Protein AF-A0A383EBL5-F1 (afdb_monomer_lite)

Organism: NCBI:txid408172

Sequence (117 aa):
ELRDRLLQLGAFLVVDPAEAEVIVEARSGGLGIDESKTNIGIPPIPIPVPAVGIFQTPSLYVYKYHRQEGKSAIALTGIDVVTGKHLFSVRSLGNAVHSDLSLIGVPIYRNRDYLEK

Foldseek 3Di:
DVVVVCVVVVDDDDPDPVPDQKDKDKDWPDKDKDKDKDFAFAAWDWDQDPPPGTDTDDTFTQKIKIKIKIKTKMKMWIAGPVPRDTDDMDMDIFIWIWMWIDGRNHTDDTDTPRDDD

Secondary structure (DSSP, 8-state):
-HHHHHHHTT----SSGGG-SEEEEEEEEEEEEEEEEEEEEEPPPEEEETTTEEEEPPPEEEEEEEEEEEEEEEEEEEEETTT--EEEEEEEEEEEEEEEEEETTEEEEEEEE----

Radius of gyration: 24.68 Å; chains: 1; bounding box: 47×41×61 Å

pLDDT: mean 87.56, std 7.83, range [38.5, 93.81]

Structure (mmCIF, N/CA/C/O backbone):
data_AF-A0A383EBL5-F1
#
_entry.id   AF-A0A383EBL5-F1
#
loop_
_atom_site.group_PDB
_atom_site.id
_atom_site.type_symbol
_atom_site.label_atom_id
_atom_site.label_alt_id
_atom_site.label_comp_id
_atom_site.label_asym_id
_atom_site.label_entity_id
_atom_site.label_seq_id
_atom_site.pdbx_PDB_ins_code
_atom_site.Cartn_x
_atom_site.Cartn_y
_atom_site.Cartn_z
_atom_site.occupancy
_atom_site.B_iso_or_equiv
_atom_site.auth_seq_id
_atom_site.auth_comp_id
_atom_site.auth_asym_id
_atom_site.auth_atom_id
_atom_site.pdbx_PDB_model_num
ATOM 1 N N . GLU A 1 1 ? -14.817 2.660 0.747 1.00 80.88 1 GLU A N 1
ATOM 2 C CA . GLU A 1 1 ? -14.557 1.216 0.903 1.00 80.88 1 GLU A CA 1
ATOM 3 C C . GLU A 1 1 ? -14.550 0.761 2.364 1.00 80.88 1 GLU A C 1
ATOM 5 O O . GLU A 1 1 ? -15.455 0.035 2.731 1.00 80.88 1 GLU A O 1
ATOM 10 N N . LEU A 1 2 ? -13.642 1.234 3.235 1.00 84.31 2 LEU A N 1
ATOM 11 C CA . LEU A 1 2 ? -13.599 0.801 4.649 1.00 84.31 2 LEU A CA 1
ATOM 12 C C . LEU A 1 2 ? -14.932 0.982 5.402 1.00 84.31 2 LEU A C 1
ATOM 14 O O . LEU A 1 2 ? -15.427 0.036 6.003 1.00 84.31 2 LEU A O 1
ATOM 18 N N . ARG A 1 3 ? -15.530 2.182 5.346 1.00 87.62 3 ARG A N 1
ATOM 19 C CA . ARG A 1 3 ? -16.823 2.472 6.001 1.00 87.62 3 ARG A CA 1
ATOM 20 C C . ARG A 1 3 ? -17.937 1.554 5.490 1.00 87.62 3 ARG A C 1
ATOM 22 O O . ARG A 1 3 ? -18.681 0.995 6.280 1.00 87.62 3 ARG A O 1
ATOM 29 N N . ASP A 1 4 ? -17.995 1.367 4.175 1.00 90.38 4 ASP A N 1
ATOM 30 C CA . ASP A 1 4 ? -18.973 0.494 3.522 1.00 90.38 4 ASP A CA 1
ATOM 31 C C . ASP A 1 4 ? -18.784 -0.974 3.934 1.00 90.38 4 ASP A C 1
ATOM 33 O O . ASP A 1 4 ? -19.737 -1.662 4.286 1.00 90.38 4 ASP A O 1
ATOM 37 N N . ARG A 1 5 ? -17.533 -1.439 4.024 1.00 87.75 5 ARG A N 1
ATOM 38 C CA . ARG A 1 5 ? -17.225 -2.790 4.497 1.00 87.75 5 ARG A CA 1
ATOM 39 C C . ARG A 1 5 ? -17.609 -3.001 5.961 1.00 87.75 5 ARG A C 1
ATOM 41 O O . ARG A 1 5 ? -18.098 -4.071 6.298 1.00 87.75 5 ARG A O 1
ATOM 48 N N . LEU A 1 6 ? -17.413 -2.000 6.819 1.00 88.50 6 LEU A N 1
ATOM 49 C CA . LEU A 1 6 ? -17.841 -2.058 8.220 1.00 88.50 6 LEU A CA 1
ATOM 50 C C . LEU A 1 6 ? -19.371 -2.124 8.340 1.00 88.50 6 LEU A C 1
ATOM 52 O O . LEU A 1 6 ? -19.872 -2.949 9.100 1.00 88.50 6 LEU A O 1
ATOM 56 N N . LEU A 1 7 ? -20.108 -1.343 7.541 1.00 91.06 7 LEU A N 1
ATOM 57 C CA . LEU A 1 7 ? -21.573 -1.438 7.465 1.00 91.06 7 LEU A CA 1
ATOM 58 C C . LEU A 1 7 ? -22.031 -2.825 6.993 1.00 91.06 7 LEU A C 1
ATOM 60 O O . LEU A 1 7 ? -22.930 -3.409 7.589 1.00 91.06 7 LEU A O 1
ATOM 64 N N . GLN A 1 8 ? -21.390 -3.385 5.961 1.00 93.06 8 GLN A N 1
ATOM 65 C CA . GLN A 1 8 ? -21.685 -4.739 5.466 1.00 93.06 8 GLN A CA 1
ATOM 66 C C . GLN A 1 8 ? -21.428 -5.828 6.516 1.00 93.06 8 GLN A C 1
ATOM 68 O O . GLN A 1 8 ? -22.098 -6.857 6.508 1.00 93.06 8 GLN A O 1
ATOM 73 N N . LEU A 1 9 ? -20.467 -5.610 7.417 1.00 89.44 9 LEU A N 1
ATOM 74 C CA . LEU A 1 9 ? -20.177 -6.498 8.546 1.00 89.44 9 LEU A CA 1
ATOM 75 C C . LEU A 1 9 ? -21.127 -6.280 9.741 1.00 89.44 9 LEU A C 1
ATOM 77 O O . LEU A 1 9 ? -20.986 -6.966 10.751 1.00 89.44 9 LEU A O 1
ATOM 81 N N . GLY A 1 10 ? -22.092 -5.359 9.632 1.00 89.12 10 GLY A N 1
ATOM 82 C CA . GLY A 1 10 ? -23.107 -5.091 10.652 1.00 89.12 10 GLY A CA 1
ATOM 83 C C . GLY A 1 10 ? -22.716 -4.035 11.688 1.00 89.12 10 GLY A C 1
ATOM 84 O O . GLY A 1 10 ? -23.398 -3.907 12.701 1.00 89.12 10 GLY A O 1
ATOM 85 N N . ALA A 1 11 ? -21.637 -3.279 11.466 1.00 89.75 11 ALA A N 1
ATOM 86 C CA . ALA A 1 11 ? -21.287 -2.167 12.343 1.00 89.75 11 ALA A CA 1
ATOM 87 C C . ALA A 1 11 ? -22.237 -0.980 12.125 1.00 89.75 11 ALA A C 1
ATOM 89 O O . ALA A 1 11 ? -22.581 -0.648 10.991 1.00 89.75 11 ALA A O 1
ATOM 90 N N . PHE A 1 12 ? -22.601 -0.290 13.205 1.00 90.75 12 PHE A N 1
ATOM 91 C CA . PHE A 1 12 ? -23.349 0.962 13.135 1.00 90.75 12 PHE A CA 1
ATOM 92 C C . PHE A 1 12 ? -22.373 2.138 13.047 1.00 90.75 12 PHE A C 1
ATOM 94 O O . PHE A 1 12 ? -21.542 2.335 13.931 1.00 90.75 12 PHE A O 1
ATOM 101 N N . LEU A 1 13 ? -22.458 2.918 11.968 1.00 89.12 13 LEU A N 1
ATOM 102 C CA . LEU A 1 13 ? -21.687 4.153 11.826 1.00 89.12 13 LEU A CA 1
ATOM 103 C C . LEU A 1 13 ? -22.500 5.323 12.373 1.00 89.12 13 LEU A C 1
ATOM 105 O O . LEU A 1 13 ? -23.524 5.690 11.798 1.00 89.12 13 LEU A O 1
ATOM 109 N N . VAL A 1 14 ? -22.007 5.929 13.447 1.00 91.56 14 VAL A N 1
ATOM 110 C CA . VAL A 1 14 ? -22.538 7.185 13.982 1.00 91.56 14 VAL A CA 1
ATOM 111 C C . VAL A 1 14 ? -21.894 8.386 13.286 1.00 91.56 14 VAL A C 1
ATOM 113 O O . VAL A 1 14 ? -20.775 8.303 12.766 1.00 91.56 14 VAL A O 1
ATOM 116 N N . VAL A 1 15 ? -22.629 9.498 13.218 1.00 85.62 15 VAL A N 1
ATOM 117 C CA . VAL A 1 15 ? -22.141 10.755 12.620 1.00 85.62 15 VAL A CA 1
ATOM 118 C C . VAL A 1 15 ? -21.369 11.576 13.649 1.00 85.62 15 VAL A C 1
ATOM 120 O O . VAL A 1 15 ? -20.344 12.162 13.304 1.00 85.62 15 VAL A O 1
ATOM 123 N N . ASP A 1 16 ? -21.842 11.589 14.895 1.00 87.94 16 ASP A N 1
ATOM 124 C CA . ASP A 1 16 ? -21.178 12.254 16.010 1.00 87.94 16 ASP A CA 1
ATOM 125 C C . ASP A 1 16 ? -20.168 11.294 16.675 1.00 87.94 16 ASP A C 1
ATOM 127 O O . ASP A 1 16 ? -20.562 10.214 17.126 1.00 87.94 16 ASP A O 1
ATOM 131 N N . PRO A 1 17 ? -18.872 11.653 16.758 1.00 81.81 17 PRO A N 1
ATOM 132 C CA . PRO A 1 17 ? -17.874 10.867 17.479 1.00 81.81 17 PRO A CA 1
ATOM 133 C C . PRO A 1 17 ? -18.211 10.643 18.959 1.00 81.81 17 PRO A C 1
ATOM 135 O O . PRO A 1 17 ? -17.764 9.650 19.527 1.00 81.81 17 PRO A O 1
ATOM 138 N N . ALA A 1 18 ? -18.977 11.541 19.587 1.00 84.69 18 ALA A N 1
ATOM 139 C CA . ALA A 1 18 ? -19.361 11.429 20.993 1.00 84.69 18 ALA A CA 1
ATOM 140 C C . ALA A 1 18 ? -20.366 10.294 21.254 1.00 84.69 18 ALA A C 1
ATOM 142 O O . ALA A 1 18 ? -20.456 9.803 22.377 1.00 84.69 18 ALA A O 1
ATOM 143 N N . GLU A 1 19 ? -21.099 9.861 20.226 1.00 88.50 19 GLU A N 1
ATOM 144 C CA . GLU A 1 19 ? -22.044 8.741 20.303 1.00 88.50 19 GLU A CA 1
ATOM 145 C C . GLU A 1 19 ? -21.389 7.391 19.965 1.00 88.50 19 GLU A C 1
ATOM 147 O O . GLU A 1 19 ? -22.050 6.352 19.980 1.00 88.50 19 GLU A O 1
ATOM 152 N N . ALA A 1 20 ? -20.094 7.380 19.632 1.00 89.44 20 ALA A N 1
ATOM 153 C CA . ALA A 1 20 ? -19.384 6.165 19.263 1.00 89.44 20 ALA A CA 1
ATOM 154 C C . ALA A 1 20 ? -18.926 5.385 20.503 1.00 89.44 20 ALA A C 1
ATOM 156 O O . ALA A 1 20 ? -18.329 5.940 21.419 1.00 89.44 20 ALA A O 1
ATOM 157 N N . GLU A 1 21 ? -19.130 4.066 20.496 1.00 90.19 21 GLU A N 1
ATOM 158 C CA . GLU A 1 21 ? -18.534 3.164 21.493 1.00 90.19 21 GLU A CA 1
ATOM 159 C C . GLU A 1 21 ? -17.053 2.890 21.176 1.00 90.19 21 GLU A C 1
ATOM 161 O O . GLU A 1 21 ? -16.196 2.853 22.061 1.00 90.19 21 GLU A O 1
ATOM 166 N N . VAL A 1 22 ? -16.740 2.740 19.884 1.00 90.69 22 VAL A N 1
ATOM 167 C CA . VAL A 1 22 ? -15.398 2.428 19.386 1.00 90.69 22 VAL A CA 1
ATOM 168 C C . VAL A 1 22 ? -15.055 3.328 18.206 1.00 90.69 22 VAL A C 1
ATOM 170 O O . VAL A 1 22 ? -15.786 3.382 17.216 1.00 90.69 22 VAL A O 1
ATOM 173 N N . ILE A 1 23 ? -13.895 3.977 18.269 1.00 91.62 23 ILE A N 1
ATOM 174 C CA . ILE A 1 23 ? -13.291 4.686 17.140 1.00 91.62 23 ILE A CA 1
ATOM 175 C C . ILE A 1 23 ? -12.325 3.739 16.429 1.00 91.62 23 ILE A C 1
ATOM 177 O O . ILE A 1 23 ? -11.420 3.176 17.043 1.00 91.62 23 ILE A O 1
ATOM 181 N N . VAL A 1 24 ? -12.514 3.567 15.119 1.00 91.31 24 VAL A N 1
ATOM 182 C CA . VAL A 1 24 ? -11.611 2.784 14.265 1.00 91.31 24 VAL A CA 1
ATOM 183 C C . VAL A 1 24 ? -10.763 3.729 13.426 1.00 91.31 24 VAL A C 1
ATOM 185 O O . VAL A 1 24 ? -11.265 4.412 12.534 1.00 91.31 24 VAL A O 1
ATOM 188 N N . GLU A 1 25 ? -9.461 3.727 13.675 1.00 89.75 25 GLU A N 1
ATOM 189 C CA . GLU A 1 25 ? -8.486 4.525 12.944 1.00 89.75 25 GLU A CA 1
ATOM 190 C C . GLU A 1 25 ? -7.788 3.692 11.874 1.00 89.75 25 GLU A C 1
ATOM 192 O O .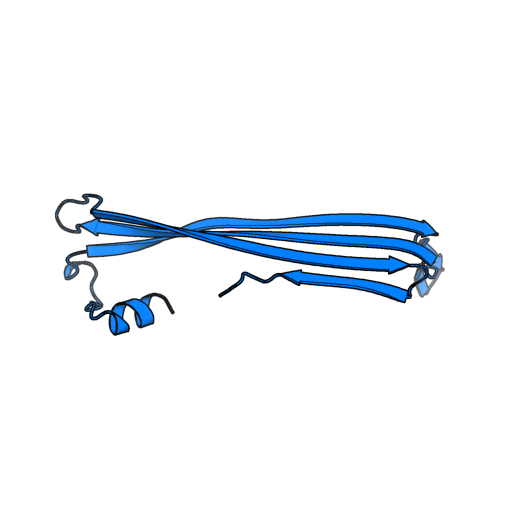 GLU A 1 25 ? -7.216 2.633 12.152 1.00 89.75 25 GLU A O 1
ATOM 197 N N . ALA A 1 26 ? -7.793 4.195 10.640 1.00 90.25 26 ALA A N 1
ATOM 198 C CA . ALA A 1 26 ? -6.992 3.639 9.562 1.00 90.25 26 ALA A CA 1
ATOM 199 C C . ALA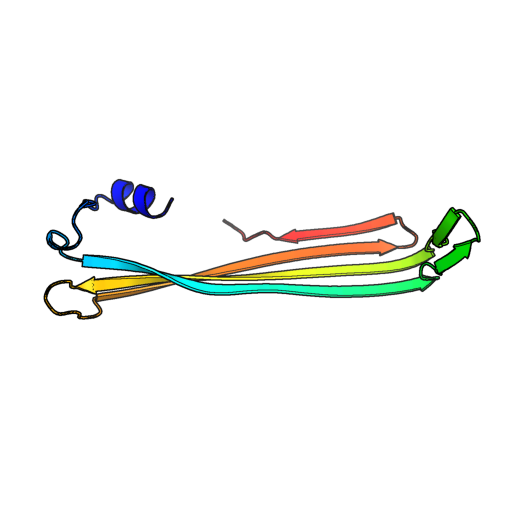 A 1 26 ? -5.606 4.287 9.549 1.00 90.25 26 ALA A C 1
ATOM 201 O O . ALA A 1 26 ? -5.470 5.507 9.491 1.00 90.25 26 ALA A O 1
ATOM 202 N N . ARG A 1 27 ? -4.568 3.455 9.572 1.00 88.88 27 ARG A N 1
ATOM 203 C CA . ARG A 1 27 ? -3.166 3.866 9.576 1.00 88.88 27 ARG A CA 1
ATOM 204 C C . ARG A 1 27 ? -2.464 3.286 8.360 1.00 88.88 27 ARG A C 1
ATOM 206 O O . ARG A 1 27 ? -2.596 2.102 8.062 1.00 88.88 27 ARG A O 1
ATOM 213 N N . SER A 1 28 ? -1.679 4.108 7.677 1.00 88.88 28 SER A N 1
ATOM 214 C CA . SER A 1 28 ? -0.741 3.626 6.664 1.00 88.88 28 SER A CA 1
ATOM 215 C C . SER A 1 28 ? 0.596 3.333 7.337 1.00 88.88 28 SER A C 1
ATOM 217 O O . SER A 1 28 ? 1.164 4.203 7.993 1.00 88.88 28 SER A O 1
ATOM 219 N N . GLY A 1 29 ? 1.093 2.106 7.192 1.00 84.06 29 GLY A N 1
ATOM 220 C CA . GLY A 1 29 ? 2.450 1.730 7.596 1.00 84.06 29 GLY A CA 1
ATOM 221 C C . GLY A 1 29 ? 3.511 2.132 6.569 1.00 84.06 29 GLY A C 1
ATOM 222 O O . GLY A 1 29 ? 4.696 1.945 6.823 1.00 84.06 29 GLY A O 1
ATOM 223 N N . GLY A 1 30 ? 3.085 2.665 5.421 1.00 86.75 30 GLY A N 1
ATOM 224 C CA . GLY A 1 30 ? 3.944 3.075 4.319 1.00 86.75 30 GLY A CA 1
ATOM 225 C C . GLY A 1 30 ? 3.472 2.504 2.985 1.00 86.75 30 GLY A C 1
ATOM 226 O O . GLY A 1 30 ? 2.924 1.402 2.909 1.00 86.75 30 GLY A O 1
ATOM 227 N N . LEU A 1 31 ? 3.700 3.277 1.927 1.00 90.88 31 LEU A N 1
ATOM 228 C CA . LEU A 1 31 ? 3.579 2.845 0.541 1.00 90.88 31 LEU A CA 1
ATOM 229 C C . LEU A 1 31 ? 4.902 3.173 -0.143 1.00 90.88 31 LEU A C 1
ATOM 231 O O . LEU A 1 31 ? 5.320 4.330 -0.148 1.00 90.88 31 LEU A O 1
ATOM 235 N N . GLY A 1 32 ? 5.555 2.156 -0.689 1.00 90.81 32 GLY A N 1
ATOM 236 C CA . GLY A 1 32 ? 6.838 2.289 -1.361 1.00 90.81 32 GLY A CA 1
ATOM 237 C C . GLY A 1 32 ? 6.855 1.510 -2.664 1.00 90.81 32 GLY A C 1
ATOM 238 O O . GLY A 1 32 ? 6.209 0.468 -2.784 1.00 90.81 32 GLY A O 1
ATOM 239 N N . ILE A 1 33 ? 7.595 2.032 -3.636 1.00 93.19 33 ILE A N 1
ATOM 240 C CA . ILE A 1 33 ? 7.911 1.330 -4.875 1.00 93.19 33 ILE A CA 1
ATOM 241 C C . ILE A 1 33 ? 9.420 1.395 -5.042 1.00 93.19 33 ILE A C 1
ATOM 243 O O . ILE A 1 33 ? 9.980 2.479 -5.206 1.00 93.19 33 ILE A O 1
ATOM 247 N N . ASP A 1 34 ? 10.051 0.229 -5.025 1.00 93.44 34 ASP A N 1
ATOM 248 C CA . ASP A 1 34 ? 11.461 0.080 -5.341 1.00 93.44 34 ASP A CA 1
ATOM 249 C C . ASP A 1 34 ? 11.594 -0.236 -6.828 1.00 93.44 34 ASP A C 1
ATOM 251 O O . ASP A 1 34 ? 10.999 -1.188 -7.340 1.00 93.44 34 ASP A O 1
ATOM 255 N N . GLU A 1 35 ? 12.373 0.573 -7.541 1.00 93.81 35 GLU A N 1
ATOM 256 C CA . GLU A 1 35 ? 12.602 0.408 -8.971 1.00 93.81 35 GLU A CA 1
ATOM 257 C C . GLU A 1 35 ? 14.072 0.102 -9.257 1.00 93.81 35 GLU A C 1
ATOM 259 O O . GLU A 1 35 ? 14.978 0.812 -8.821 1.00 93.81 35 GLU A O 1
ATOM 264 N N . SER A 1 36 ? 14.306 -0.935 -10.059 1.00 93.56 36 SER A N 1
ATOM 265 C CA . SER A 1 36 ? 15.621 -1.295 -10.573 1.00 93.56 36 SER A CA 1
ATOM 266 C C . SER A 1 36 ? 15.594 -1.360 -12.097 1.00 93.56 36 SER A C 1
ATOM 268 O O . SER A 1 36 ? 14.730 -2.004 -12.703 1.00 93.56 36 SER A O 1
ATOM 270 N N . LYS A 1 37 ? 16.548 -0.668 -12.728 1.00 92.75 37 LYS A N 1
ATOM 271 C CA . LYS A 1 37 ? 16.730 -0.645 -14.182 1.00 92.75 37 LYS A CA 1
ATOM 272 C C . LYS A 1 37 ? 18.142 -1.101 -14.524 1.00 92.75 37 LYS A C 1
ATOM 274 O O . LYS A 1 37 ? 19.115 -0.492 -14.088 1.00 92.75 37 LYS A O 1
ATOM 279 N N . THR A 1 38 ? 18.255 -2.126 -15.358 1.00 92.44 38 THR A N 1
ATOM 280 C CA . THR A 1 38 ? 19.528 -2.592 -15.914 1.00 92.44 38 THR A CA 1
ATOM 281 C C . THR A 1 38 ? 19.463 -2.486 -17.426 1.00 92.44 38 THR A C 1
ATOM 283 O O . THR A 1 38 ? 18.722 -3.222 -18.073 1.00 92.44 38 THR A O 1
ATOM 286 N N . ASN A 1 39 ? 20.251 -1.574 -17.989 1.00 92.88 39 ASN A N 1
ATOM 287 C CA . ASN A 1 39 ? 20.317 -1.343 -19.426 1.00 92.88 39 ASN A CA 1
ATOM 288 C C . ASN A 1 39 ? 21.758 -1.547 -19.904 1.00 92.88 39 ASN A C 1
ATOM 290 O O . ASN A 1 39 ? 22.669 -0.905 -19.387 1.00 92.88 39 ASN A O 1
ATOM 294 N N . ILE A 1 40 ? 21.956 -2.405 -20.903 1.00 92.50 40 ILE A N 1
ATOM 295 C CA . ILE A 1 40 ? 23.245 -2.636 -21.563 1.00 92.50 40 ILE A CA 1
ATOM 296 C C . ILE A 1 40 ? 23.092 -2.252 -23.035 1.00 92.50 40 ILE A C 1
ATOM 298 O O . ILE A 1 40 ? 22.291 -2.844 -23.764 1.00 92.50 40 ILE A O 1
ATOM 302 N N . GLY A 1 41 ? 23.845 -1.242 -23.469 1.00 89.50 41 GLY A N 1
ATOM 303 C CA . GLY A 1 41 ? 23.844 -0.751 -24.845 1.00 89.50 41 GLY A CA 1
ATOM 304 C C . GLY A 1 41 ? 24.154 0.739 -24.935 1.00 89.50 41 GLY A C 1
ATOM 305 O O . GLY A 1 41 ? 24.770 1.305 -24.033 1.00 89.50 41 GLY A O 1
ATOM 306 N N . ILE A 1 42 ? 23.718 1.359 -26.028 1.00 89.75 42 ILE A N 1
ATOM 307 C CA . ILE A 1 42 ? 23.958 2.773 -26.318 1.00 89.75 42 ILE A CA 1
ATOM 308 C C . ILE A 1 42 ? 22.811 3.594 -25.713 1.00 89.75 42 ILE A C 1
ATOM 310 O O . ILE A 1 42 ? 21.671 3.479 -26.186 1.00 89.75 42 ILE A O 1
ATOM 314 N N . PRO A 1 43 ? 23.075 4.399 -24.666 1.00 86.94 43 PRO A N 1
ATOM 315 C CA . PRO A 1 43 ? 22.066 5.280 -24.104 1.00 86.94 43 PRO A CA 1
ATOM 316 C C . PRO A 1 43 ? 21.742 6.436 -25.062 1.00 86.94 43 PRO A C 1
ATOM 318 O O . PRO A 1 43 ? 22.541 6.745 -25.948 1.00 86.94 43 PRO A O 1
ATOM 321 N N . PRO A 1 44 ? 20.584 7.095 -24.890 1.00 86.56 44 PRO A N 1
ATOM 322 C CA . PRO A 1 44 ? 20.269 8.292 -25.657 1.00 86.56 44 PRO A CA 1
ATOM 323 C C . PRO A 1 44 ? 21.286 9.393 -25.337 1.00 86.56 44 PRO A C 1
ATOM 325 O O . PRO A 1 44 ? 21.529 9.707 -24.169 1.00 86.56 44 PRO A O 1
ATOM 328 N N . ILE A 1 45 ? 21.882 9.976 -26.375 1.00 88.31 45 ILE A N 1
ATOM 329 C CA . ILE A 1 45 ? 22.836 11.079 -26.253 1.00 88.31 45 ILE A CA 1
ATOM 330 C C . ILE A 1 45 ? 22.080 12.373 -26.576 1.00 88.31 45 ILE A C 1
ATOM 332 O O . ILE A 1 45 ? 21.541 12.498 -27.680 1.00 88.31 45 ILE A O 1
ATOM 336 N N . PRO A 1 46 ? 22.004 13.335 -25.641 1.00 88.94 46 PRO A N 1
ATOM 337 C CA . PRO A 1 46 ? 21.421 14.636 -25.924 1.00 88.94 46 PRO A CA 1
ATOM 338 C C . PRO A 1 46 ? 22.392 15.468 -26.771 1.00 88.94 46 PRO A C 1
ATOM 340 O O . PRO A 1 46 ? 23.514 15.746 -26.354 1.00 88.94 46 PRO A O 1
ATOM 343 N N . ILE A 1 47 ? 21.949 15.885 -27.954 1.00 88.25 47 ILE A N 1
ATOM 344 C CA . ILE A 1 47 ? 22.671 16.788 -28.849 1.00 88.25 47 ILE A CA 1
ATOM 345 C C . ILE A 1 47 ? 21.940 18.137 -28.841 1.00 88.25 47 ILE A C 1
ATOM 347 O O . ILE A 1 47 ? 20.783 18.209 -29.266 1.00 88.25 47 ILE A O 1
ATOM 351 N N . PRO A 1 48 ? 22.570 19.219 -28.357 1.00 87.75 48 PRO A N 1
ATOM 352 C CA . PRO A 1 48 ? 21.983 20.548 -28.444 1.00 87.75 48 PRO A CA 1
ATOM 353 C C . PRO A 1 48 ? 22.012 21.035 -29.898 1.00 87.75 48 PRO A C 1
ATOM 355 O O . PRO A 1 48 ? 23.076 21.132 -30.509 1.00 87.75 48 PRO A O 1
ATOM 358 N N . VAL A 1 49 ? 20.842 21.361 -30.447 1.00 88.38 49 VAL A N 1
ATOM 359 C CA . VAL A 1 49 ? 20.683 21.914 -31.795 1.00 88.38 49 VAL A CA 1
ATOM 360 C C . VAL A 1 49 ? 20.242 23.378 -31.677 1.00 88.38 49 VAL A C 1
ATOM 362 O O . VAL A 1 49 ? 19.171 23.651 -31.119 1.00 88.38 49 VAL A O 1
ATOM 365 N N . PRO A 1 50 ? 21.032 24.342 -32.188 1.00 86.50 50 PRO A N 1
ATOM 366 C CA . PRO A 1 50 ? 20.649 25.751 -32.184 1.00 86.50 50 PRO A CA 1
ATOM 367 C C . PRO A 1 50 ? 19.272 25.961 -32.832 1.00 86.50 50 PRO A C 1
ATOM 369 O O . PRO A 1 50 ? 18.970 25.355 -33.855 1.00 86.50 50 PRO A O 1
ATOM 372 N N . ALA A 1 51 ? 18.438 26.808 -32.223 1.00 86.62 51 ALA A N 1
ATOM 373 C CA . ALA A 1 51 ? 17.062 27.135 -32.631 1.00 86.62 51 ALA A CA 1
ATOM 374 C C . ALA A 1 51 ? 15.993 26.018 -32.535 1.00 86.62 51 ALA A C 1
ATOM 376 O O . ALA A 1 51 ? 14.811 26.340 -32.627 1.00 86.62 51 ALA A O 1
ATOM 377 N N . VAL A 1 52 ? 16.357 24.749 -32.299 1.00 81.06 52 VAL A N 1
ATOM 378 C CA . VAL A 1 52 ? 15.396 23.617 -32.235 1.00 81.06 52 VAL A CA 1
ATOM 379 C C . VAL A 1 52 ? 15.346 22.952 -30.848 1.00 81.06 52 VAL A C 1
ATOM 381 O O . VAL A 1 52 ? 14.364 22.295 -30.512 1.00 81.06 52 VAL A O 1
ATOM 384 N N . GLY A 1 53 ? 16.359 23.162 -30.000 1.00 84.75 53 GLY A N 1
ATOM 385 C CA . GLY A 1 53 ? 16.415 22.620 -28.638 1.00 84.75 53 GLY A CA 1
ATOM 386 C C . GLY A 1 53 ? 17.288 21.366 -28.530 1.00 84.75 53 GLY A C 1
ATOM 387 O O . GLY A 1 53 ? 18.231 21.185 -29.296 1.00 84.75 53 GLY A O 1
ATOM 388 N N . ILE A 1 54 ? 17.024 20.513 -27.538 1.00 85.88 54 ILE A N 1
ATOM 389 C CA . ILE A 1 54 ? 17.815 19.296 -27.294 1.00 85.88 54 ILE A CA 1
ATOM 390 C C . ILE A 1 54 ? 17.216 18.142 -28.103 1.00 85.88 54 ILE A C 1
ATOM 392 O O . ILE A 1 54 ? 16.118 17.677 -27.803 1.00 85.88 54 ILE A O 1
ATOM 396 N N . PHE A 1 55 ? 17.949 17.656 -29.104 1.00 86.38 55 PHE A N 1
ATOM 397 C CA . PHE A 1 55 ? 17.605 16.445 -29.845 1.00 86.38 55 PHE A CA 1
ATOM 398 C C . PHE A 1 55 ? 18.205 15.224 -29.139 1.00 86.38 55 PHE A C 1
ATOM 400 O O . PHE A 1 55 ? 19.392 15.218 -28.823 1.00 86.38 55 PHE A O 1
ATOM 407 N N . GLN A 1 56 ? 17.411 14.185 -28.880 1.00 87.06 56 GLN A N 1
ATOM 408 C CA . GLN A 1 56 ? 17.915 12.938 -28.298 1.00 87.06 56 GLN A CA 1
ATOM 409 C C . GLN A 1 56 ? 18.121 11.897 -29.393 1.00 87.06 56 GLN A C 1
ATOM 411 O O . GLN A 1 56 ? 17.194 11.591 -30.145 1.00 87.06 56 GLN A O 1
ATOM 416 N N . THR A 1 57 ? 19.327 11.334 -29.479 1.00 85.31 57 THR A N 1
ATOM 417 C CA . THR A 1 57 ? 19.578 10.211 -30.387 1.00 85.31 57 THR A CA 1
ATOM 418 C C . THR A 1 57 ? 18.773 8.977 -29.960 1.00 85.31 57 THR A C 1
ATOM 420 O O . THR A 1 57 ? 18.529 8.780 -28.763 1.00 85.31 57 THR A O 1
ATOM 423 N N . PRO A 1 58 ? 18.351 8.122 -30.911 1.00 82.38 58 PRO A N 1
ATOM 424 C CA . PRO A 1 58 ? 17.664 6.885 -30.573 1.00 82.38 58 PRO A CA 1
ATOM 425 C C . PRO A 1 58 ? 18.574 5.986 -29.731 1.00 82.38 58 PRO A C 1
ATOM 427 O O . PRO A 1 58 ? 19.742 5.772 -30.055 1.00 82.38 58 PRO A O 1
ATOM 430 N N . SER A 1 59 ? 18.023 5.445 -28.648 1.00 82.81 59 SER A N 1
ATOM 431 C CA . SER A 1 59 ? 18.719 4.484 -27.797 1.00 82.81 59 SER A CA 1
ATOM 432 C C . SER A 1 59 ? 18.688 3.088 -28.416 1.00 82.81 59 SER A C 1
ATOM 434 O O . SER A 1 59 ? 17.622 2.640 -28.848 1.00 82.81 59 SER A O 1
ATOM 436 N N . LEU A 1 60 ? 19.806 2.364 -28.364 1.00 85.25 60 LEU A N 1
ATOM 437 C CA . LEU A 1 60 ? 19.879 0.962 -28.775 1.00 85.25 60 LEU A CA 1
ATOM 438 C C . LEU A 1 60 ? 20.401 0.119 -27.614 1.00 85.25 60 LEU A C 1
ATOM 440 O O . LEU A 1 60 ? 21.607 -0.009 -27.400 1.00 85.25 60 LEU A O 1
ATOM 444 N N . TYR A 1 61 ? 19.471 -0.458 -26.859 1.00 85.75 61 TYR A N 1
ATOM 445 C CA . TYR A 1 61 ? 19.792 -1.377 -25.774 1.00 85.75 61 TYR A CA 1
ATOM 446 C C . TYR A 1 61 ? 19.715 -2.817 -26.269 1.00 85.75 61 TYR A C 1
ATOM 448 O O . TYR A 1 61 ? 18.673 -3.269 -26.744 1.00 85.75 61 TYR A O 1
ATOM 456 N N . VAL A 1 62 ? 20.825 -3.541 -26.139 1.00 88.25 62 VAL A N 1
ATOM 457 C CA . VAL A 1 62 ? 20.890 -4.974 -26.441 1.00 88.25 62 VAL A CA 1
ATOM 458 C C . VAL A 1 62 ? 20.190 -5.758 -25.340 1.00 88.25 62 VAL A C 1
ATOM 460 O O . VAL A 1 62 ? 19.477 -6.705 -25.635 1.00 88.25 62 VAL A O 1
ATOM 463 N N . TYR A 1 63 ? 20.323 -5.325 -24.088 1.00 91.25 63 TYR A N 1
ATOM 464 C CA . TYR A 1 63 ? 19.641 -5.920 -22.946 1.00 91.25 63 TYR A CA 1
ATOM 465 C C . TYR A 1 63 ? 19.021 -4.820 -22.095 1.00 91.25 63 TYR A C 1
ATOM 467 O O . TYR A 1 63 ? 19.696 -3.862 -21.715 1.00 91.25 63 TYR A O 1
ATOM 475 N N . LYS A 1 64 ? 17.737 -4.959 -21.785 1.00 91.44 64 LYS A N 1
ATOM 476 C CA . LYS A 1 64 ? 17.018 -4.053 -20.897 1.00 91.44 64 LYS A CA 1
ATOM 477 C C . LYS A 1 64 ? 16.127 -4.863 -19.974 1.00 91.44 64 LYS A C 1
ATOM 479 O O . LYS A 1 64 ? 15.181 -5.504 -20.425 1.00 91.44 64 LYS A O 1
ATOM 484 N N . TYR A 1 65 ? 16.435 -4.796 -18.688 1.00 92.56 65 TYR A N 1
ATOM 485 C CA . TYR A 1 65 ? 15.669 -5.404 -17.617 1.00 92.56 65 TYR A CA 1
ATOM 486 C C . TYR A 1 65 ? 15.153 -4.321 -16.680 1.00 92.56 65 TYR A C 1
ATOM 488 O O . TYR A 1 65 ? 15.899 -3.444 -16.237 1.00 92.56 65 TYR A O 1
ATOM 496 N N . HIS A 1 66 ? 13.862 -4.373 -16.399 1.00 92.81 66 HIS A N 1
ATOM 497 C CA . HIS A 1 66 ? 13.168 -3.408 -15.571 1.00 92.81 66 HIS A CA 1
ATOM 498 C C . HIS A 1 66 ? 12.339 -4.154 -14.542 1.00 92.81 66 HIS A C 1
ATOM 500 O O . HIS A 1 66 ? 11.489 -4.958 -14.907 1.00 92.81 66 HIS A O 1
ATOM 506 N N . ARG A 1 67 ? 12.601 -3.906 -13.262 1.00 92.69 67 ARG A N 1
ATOM 507 C CA . ARG A 1 67 ? 11.871 -4.516 -12.153 1.00 92.69 67 ARG A CA 1
ATOM 508 C C . ARG A 1 67 ? 11.355 -3.428 -11.225 1.00 92.69 67 ARG A C 1
ATOM 510 O O . ARG A 1 67 ? 12.108 -2.540 -10.836 1.00 92.69 67 ARG A O 1
ATOM 517 N N . GLN A 1 68 ? 10.085 -3.522 -10.872 1.00 92.50 68 GLN A N 1
ATOM 518 C CA . GLN A 1 68 ? 9.416 -2.688 -9.889 1.00 92.50 68 GLN A CA 1
ATOM 519 C C . GLN A 1 68 ? 8.798 -3.596 -8.829 1.00 92.50 68 GLN A C 1
ATOM 521 O O . GLN A 1 68 ? 8.092 -4.553 -9.151 1.00 92.50 68 GLN A O 1
ATOM 526 N N . GLU A 1 69 ? 9.081 -3.305 -7.568 1.00 91.44 69 GLU A N 1
ATOM 527 C CA . GLU A 1 69 ? 8.513 -3.998 -6.418 1.00 91.44 69 GLU A CA 1
ATOM 528 C C . GLU A 1 69 ? 7.767 -2.977 -5.558 1.00 91.44 69 GLU A C 1
ATOM 530 O O . GLU A 1 69 ? 8.363 -2.079 -4.970 1.00 91.44 69 GLU A O 1
ATOM 535 N N . GLY A 1 70 ? 6.444 -3.085 -5.533 1.00 90.56 70 GLY A N 1
ATOM 536 C CA . GLY A 1 70 ? 5.572 -2.279 -4.693 1.00 90.56 70 GLY A CA 1
ATOM 537 C C . GLY A 1 70 ? 5.320 -2.974 -3.361 1.00 90.56 70 GLY A C 1
ATOM 538 O O . GLY A 1 70 ? 4.966 -4.153 -3.333 1.00 90.56 70 GLY A O 1
ATOM 539 N N . LYS A 1 71 ? 5.462 -2.238 -2.260 1.00 91.88 71 LYS A N 1
ATOM 540 C CA . LYS A 1 71 ? 5.090 -2.676 -0.911 1.00 91.88 71 LYS A CA 1
ATOM 541 C C . LYS A 1 71 ? 4.128 -1.672 -0.301 1.00 91.88 71 LYS A C 1
ATOM 543 O O . LYS A 1 71 ? 4.374 -0.467 -0.321 1.00 91.88 71 LYS A O 1
ATOM 548 N N . SER A 1 72 ? 3.037 -2.170 0.261 1.00 91.88 72 SER A N 1
ATOM 549 C CA . SER A 1 72 ? 2.050 -1.367 0.974 1.00 91.88 72 SER A CA 1
ATOM 550 C C . SER A 1 72 ? 1.740 -1.999 2.320 1.00 91.88 72 SER A C 1
ATOM 552 O O . SER A 1 72 ? 1.647 -3.219 2.434 1.00 91.88 72 SER A O 1
ATOM 554 N N . ALA A 1 73 ? 1.567 -1.177 3.346 1.00 91.31 73 ALA A N 1
ATOM 555 C CA . ALA A 1 73 ? 1.096 -1.618 4.646 1.00 91.31 73 ALA A CA 1
ATOM 556 C C . ALA A 1 73 ? -0.082 -0.750 5.081 1.00 91.31 73 ALA A C 1
ATOM 558 O O . ALA A 1 73 ? 0.043 0.471 5.178 1.00 91.31 73 ALA A O 1
ATOM 559 N N . ILE A 1 74 ? -1.208 -1.381 5.401 1.00 90.81 74 ILE A N 1
ATOM 560 C CA . ILE A 1 74 ? -2.383 -0.712 5.963 1.00 90.81 74 ILE A CA 1
ATOM 561 C C . ILE A 1 74 ? -2.732 -1.408 7.272 1.00 90.81 74 ILE A C 1
ATOM 563 O O . ILE A 1 74 ? -2.749 -2.634 7.352 1.00 90.81 74 ILE A O 1
ATOM 567 N N . ALA A 1 75 ? -2.998 -0.635 8.313 1.00 90.94 75 ALA A N 1
ATOM 568 C CA . ALA A 1 75 ? -3.427 -1.130 9.606 1.00 90.94 75 ALA A CA 1
ATOM 569 C C . ALA A 1 75 ? -4.720 -0.441 10.043 1.00 90.94 75 ALA A C 1
ATOM 571 O O . ALA A 1 75 ? -4.950 0.720 9.719 1.00 90.94 75 ALA A O 1
ATOM 572 N N . LEU A 1 76 ? -5.554 -1.155 10.791 1.00 91.81 76 LEU A N 1
ATOM 573 C CA . LEU A 1 76 ? -6.725 -0.599 11.460 1.00 91.81 76 LEU A CA 1
ATOM 574 C C . LEU A 1 76 ? -6.543 -0.774 12.959 1.00 91.81 76 LEU A C 1
ATOM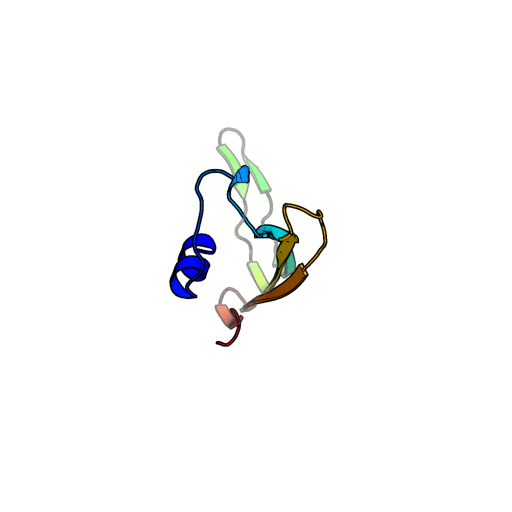 576 O O . LEU A 1 76 ? -6.123 -1.845 13.401 1.00 91.81 76 LEU A O 1
ATOM 580 N N . THR A 1 77 ? -6.866 0.252 13.732 1.00 92.94 77 THR A N 1
ATOM 581 C CA . THR A 1 77 ? -6.783 0.224 15.191 1.00 92.94 77 THR A CA 1
ATOM 582 C C . THR A 1 77 ? -8.106 0.671 15.791 1.00 92.94 77 THR A C 1
ATOM 584 O O . THR A 1 77 ? -8.609 1.726 15.432 1.00 92.94 77 THR A O 1
ATOM 587 N N . GLY A 1 78 ? -8.672 -0.148 16.674 1.00 92.44 78 GLY A N 1
ATOM 588 C CA . GLY A 1 78 ? -9.881 0.162 17.428 1.00 92.44 78 GLY A CA 1
ATOM 589 C C . GLY A 1 78 ? -9.535 0.700 18.810 1.00 92.44 78 GLY A C 1
ATOM 590 O O . GLY A 1 78 ? -8.745 0.083 19.532 1.00 92.44 78 GLY A O 1
ATOM 591 N N . ILE A 1 79 ? -10.134 1.827 19.174 1.00 92.81 79 ILE A N 1
ATOM 592 C CA . ILE A 1 79 ? -9.949 2.515 20.451 1.00 92.81 79 ILE A CA 1
ATOM 593 C C . ILE A 1 79 ? -11.325 2.705 21.092 1.00 92.81 79 ILE A C 1
ATOM 595 O O . ILE A 1 79 ? -12.258 3.160 20.434 1.00 92.81 79 ILE A O 1
ATOM 599 N N . ASP A 1 80 ? -11.449 2.345 22.363 1.00 91.88 80 ASP A N 1
ATOM 600 C CA . ASP A 1 80 ? -12.624 2.640 23.187 1.00 91.88 80 ASP A CA 1
ATOM 601 C C . ASP A 1 80 ? -12.691 4.148 23.474 1.00 91.88 80 ASP A C 1
ATOM 603 O O . ASP A 1 80 ? -11.705 4.740 23.918 1.00 91.88 80 ASP A O 1
ATOM 607 N N . VAL A 1 81 ? -13.841 4.771 23.220 1.00 90.00 81 VAL A N 1
ATOM 608 C CA . VAL A 1 81 ? -14.021 6.227 23.353 1.00 90.00 81 VAL A CA 1
ATOM 609 C C . VAL A 1 81 ? -14.048 6.686 24.809 1.00 90.00 81 VAL A C 1
ATOM 611 O O . VAL A 1 81 ? -13.538 7.760 25.125 1.00 90.00 81 VAL A O 1
ATOM 614 N N . VAL A 1 82 ? -14.604 5.875 25.710 1.00 89.00 82 VAL A N 1
ATOM 615 C CA . VAL A 1 82 ? -14.762 6.218 27.129 1.00 89.00 82 VAL A CA 1
ATOM 616 C C . VAL A 1 82 ? -13.428 6.111 27.853 1.00 89.00 82 VAL A C 1
ATOM 618 O O . VAL A 1 82 ? -13.079 6.969 28.663 1.00 89.00 82 VAL A O 1
ATOM 621 N N . THR A 1 83 ? -12.682 5.040 27.582 1.00 88.56 83 THR A N 1
ATOM 622 C CA . THR A 1 83 ? -11.447 4.734 28.317 1.00 88.56 83 THR A CA 1
ATOM 623 C C . THR A 1 83 ? -10.176 5.130 27.573 1.00 88.56 83 THR A C 1
ATOM 625 O O . THR A 1 83 ? -9.100 5.148 28.173 1.00 88.56 83 THR A O 1
ATOM 628 N N . GLY A 1 84 ? -10.260 5.411 26.270 1.00 86.19 84 GLY A N 1
ATOM 629 C CA . GLY A 1 84 ? -9.095 5.594 25.402 1.00 86.19 84 GLY A CA 1
ATOM 630 C C . GLY A 1 84 ? -8.269 4.315 25.226 1.00 86.19 84 GLY A C 1
ATOM 631 O O . GLY A 1 84 ? -7.132 4.362 24.753 1.00 86.19 84 GLY A O 1
ATOM 632 N N . LYS A 1 85 ? -8.793 3.156 25.647 1.00 91.31 85 LYS A N 1
ATOM 633 C CA . LYS A 1 85 ? -8.053 1.898 25.636 1.00 91.31 85 LYS A CA 1
ATOM 634 C C . LYS A 1 85 ? -8.013 1.315 24.229 1.00 91.31 85 LYS A C 1
ATOM 636 O O . LYS A 1 85 ? -9.023 1.213 23.540 1.00 91.31 85 LYS A O 1
ATOM 641 N N . HIS A 1 86 ? -6.838 0.840 23.837 1.00 91.38 86 HIS A N 1
ATOM 642 C CA . HIS A 1 86 ? -6.678 0.039 22.632 1.00 91.38 86 HIS A CA 1
ATOM 643 C C . HIS A 1 86 ? -7.441 -1.291 22.755 1.00 91.38 86 HIS A C 1
ATOM 645 O O . HIS A 1 86 ? -7.148 -2.103 23.639 1.00 91.38 86 HIS A O 1
ATOM 651 N N . LEU A 1 87 ? -8.367 -1.540 21.830 1.00 91.81 87 LEU A N 1
ATOM 652 C CA . LEU A 1 87 ? -9.142 -2.778 21.752 1.00 91.81 87 LEU A CA 1
ATOM 653 C C . LEU A 1 87 ? -8.479 -3.789 20.820 1.00 91.81 87 LEU A C 1
ATOM 655 O O . LEU A 1 87 ? -8.212 -4.922 21.213 1.00 91.81 87 LEU A O 1
ATOM 659 N N . PHE A 1 88 ? -8.173 -3.374 19.592 1.00 89.69 88 PHE A N 1
ATOM 660 C CA . PHE A 1 88 ? -7.578 -4.248 18.587 1.00 89.69 88 PHE A CA 1
ATOM 661 C C . PHE A 1 88 ? -6.707 -3.469 17.609 1.00 89.69 88 PHE A C 1
ATOM 663 O O . PHE A 1 88 ? -6.946 -2.295 17.335 1.00 89.69 88 PHE A O 1
ATOM 670 N N . SER A 1 89 ? -5.732 -4.158 17.017 1.00 91.25 89 SER A N 1
ATOM 671 C CA . SER A 1 89 ? -5.006 -3.660 15.857 1.00 91.25 89 SER A CA 1
ATOM 672 C C . SER A 1 89 ? -4.802 -4.793 14.866 1.00 91.25 89 SER A C 1
ATOM 674 O O . SER A 1 89 ? -4.232 -5.828 15.204 1.00 91.25 89 SER A O 1
ATOM 676 N N . VAL A 1 90 ? -5.225 -4.576 13.628 1.00 91.12 90 VAL A N 1
ATOM 677 C CA . VAL A 1 90 ? -5.005 -5.494 12.506 1.00 91.12 90 VAL A CA 1
ATOM 678 C C . VAL A 1 90 ? -4.124 -4.818 11.469 1.00 91.12 90 VAL A C 1
ATOM 680 O O . VAL A 1 90 ? -4.175 -3.600 11.313 1.00 91.12 90 VAL A O 1
ATOM 683 N N . ARG A 1 91 ? -3.290 -5.592 10.774 1.00 89.38 91 ARG A N 1
ATOM 684 C CA . ARG A 1 91 ? -2.402 -5.095 9.718 1.00 89.38 91 ARG A CA 1
ATOM 685 C C . ARG A 1 91 ? -2.484 -6.012 8.508 1.00 89.38 91 ARG A C 1
ATOM 687 O O . ARG A 1 91 ? -2.369 -7.222 8.655 1.00 89.38 91 ARG A O 1
ATOM 694 N N . SER A 1 92 ? -2.626 -5.410 7.337 1.00 89.19 92 SER A N 1
ATOM 695 C CA . SER A 1 92 ? -2.518 -6.054 6.036 1.00 89.19 92 SER A CA 1
ATOM 696 C C . SER A 1 92 ? -1.275 -5.539 5.313 1.00 89.19 92 SER A C 1
ATOM 698 O O . SER A 1 92 ? -0.945 -4.350 5.396 1.00 89.19 92 SER A O 1
ATOM 700 N N . LEU A 1 93 ? -0.573 -6.447 4.640 1.00 89.44 93 LEU A N 1
ATOM 701 C CA . LEU A 1 93 ? 0.583 -6.144 3.806 1.00 89.44 93 LEU A CA 1
ATOM 702 C C . LEU A 1 93 ? 0.236 -6.492 2.362 1.00 89.44 93 LEU A C 1
ATOM 704 O O . LEU A 1 93 ? -0.233 -7.591 2.086 1.00 89.44 93 LEU A O 1
ATOM 708 N N . GLY A 1 94 ? 0.474 -5.543 1.465 1.00 87.06 94 GLY A N 1
ATOM 709 C CA . GLY A 1 94 ? 0.338 -5.710 0.030 1.00 87.06 94 GLY A CA 1
ATOM 710 C C . GLY A 1 94 ? 1.708 -5.776 -0.640 1.00 87.06 94 GLY A C 1
ATOM 711 O O . GLY A 1 94 ? 2.557 -4.926 -0.361 1.00 87.06 94 GLY A O 1
ATOM 712 N N . ASN A 1 95 ? 1.921 -6.733 -1.542 1.00 89.62 95 ASN A N 1
ATOM 713 C CA . ASN A 1 95 ? 3.077 -6.765 -2.435 1.00 89.62 95 ASN A CA 1
ATOM 714 C C . ASN A 1 95 ? 2.628 -6.743 -3.899 1.00 89.62 95 ASN A C 1
ATOM 716 O O . ASN A 1 95 ? 1.618 -7.327 -4.265 1.00 89.62 95 ASN A O 1
ATOM 720 N N . ALA A 1 96 ? 3.394 -6.079 -4.750 1.00 88.62 96 ALA A N 1
ATOM 721 C CA . ALA A 1 96 ? 3.196 -6.112 -6.190 1.00 88.62 96 ALA A CA 1
ATOM 722 C C . ALA A 1 96 ? 4.559 -6.235 -6.860 1.00 88.62 96 ALA A C 1
ATOM 724 O O . ALA A 1 96 ? 5.477 -5.486 -6.529 1.00 88.62 96 ALA A O 1
ATOM 725 N N . VAL A 1 97 ? 4.706 -7.165 -7.797 1.00 88.88 97 VAL A N 1
ATOM 726 C CA . VAL A 1 97 ? 5.944 -7.351 -8.553 1.00 88.88 97 VAL A CA 1
ATOM 727 C C . VAL A 1 97 ? 5.646 -7.188 -10.032 1.00 88.88 97 VAL A C 1
ATOM 729 O O . VAL A 1 97 ? 4.847 -7.912 -10.622 1.00 88.88 97 VAL A O 1
ATOM 732 N N . HIS A 1 98 ? 6.334 -6.237 -10.647 1.00 90.94 98 HIS A N 1
ATOM 733 C CA . HIS A 1 98 ? 6.307 -6.012 -12.082 1.00 90.94 98 HIS A CA 1
ATOM 734 C C . HIS A 1 98 ? 7.724 -6.162 -12.623 1.00 90.94 98 HIS A C 1
ATOM 736 O O . HIS A 1 98 ? 8.647 -5.504 -12.149 1.00 90.94 98 HIS A O 1
ATOM 742 N N . SER A 1 99 ? 7.927 -7.039 -13.600 1.00 89.69 99 SER A N 1
ATOM 743 C CA . SER A 1 99 ? 9.237 -7.229 -14.225 1.00 89.69 99 SER A CA 1
ATOM 744 C C . SER A 1 99 ? 9.115 -7.421 -15.727 1.00 89.69 99 SER A C 1
ATOM 746 O O . SER A 1 99 ? 8.346 -8.256 -16.192 1.00 89.69 99 SER A O 1
ATOM 748 N N . ASP A 1 100 ? 9.908 -6.662 -16.473 1.00 90.75 100 ASP A N 1
ATOM 749 C CA . ASP A 1 100 ? 9.975 -6.698 -17.925 1.00 90.75 100 ASP A CA 1
ATOM 750 C C . ASP A 1 100 ? 11.427 -6.913 -18.366 1.00 90.75 100 ASP A C 1
ATOM 752 O O . ASP A 1 100 ? 12.343 -6.193 -17.959 1.00 90.75 100 ASP A O 1
ATOM 756 N N . LEU A 1 101 ? 11.634 -7.886 -19.247 1.00 90.12 101 LEU A N 1
ATOM 757 C CA . LEU A 1 101 ? 12.890 -8.129 -19.941 1.00 90.12 101 LEU A CA 1
ATOM 758 C C . LEU A 1 101 ? 12.692 -7.905 -21.434 1.00 90.12 101 LEU A C 1
ATOM 760 O O . LEU A 1 101 ? 11.782 -8.460 -22.056 1.00 90.12 101 LEU A O 1
ATOM 764 N N . SER A 1 102 ? 13.605 -7.151 -22.026 1.00 89.19 102 SER A N 1
ATOM 765 C CA . SER A 1 102 ? 13.694 -6.958 -23.465 1.00 89.19 102 SER A CA 1
ATOM 766 C C . SER A 1 102 ? 15.123 -7.149 -23.953 1.00 89.19 102 SER A C 1
ATOM 768 O O . SER A 1 102 ? 16.081 -6.745 -23.290 1.00 89.19 102 SER A O 1
ATOM 770 N N . LEU A 1 103 ? 15.246 -7.769 -25.121 1.00 88.88 103 LEU A N 1
ATOM 771 C CA . LEU A 1 103 ? 16.504 -8.008 -25.808 1.00 88.88 103 LEU A CA 1
ATOM 772 C C . LEU A 1 103 ? 16.409 -7.400 -27.207 1.00 88.88 103 LEU A C 1
ATOM 774 O O . LEU A 1 103 ? 15.496 -7.734 -27.956 1.00 88.88 103 LEU A O 1
ATOM 778 N N . ILE A 1 104 ? 17.313 -6.479 -27.544 1.00 88.94 104 ILE A N 1
ATOM 779 C CA . ILE A 1 104 ? 17.333 -5.769 -28.839 1.00 88.94 104 ILE A CA 1
ATOM 780 C C . ILE A 1 104 ? 15.941 -5.185 -29.178 1.00 88.94 104 ILE A C 1
ATOM 782 O O . ILE A 1 104 ? 15.409 -5.336 -30.272 1.00 88.94 104 ILE A O 1
ATOM 786 N N . GLY A 1 105 ? 15.287 -4.572 -28.186 1.00 80.81 105 GLY A N 1
ATOM 787 C CA . GLY A 1 105 ? 13.941 -4.001 -28.331 1.00 80.81 105 GLY A CA 1
ATOM 788 C C . GLY A 1 105 ? 1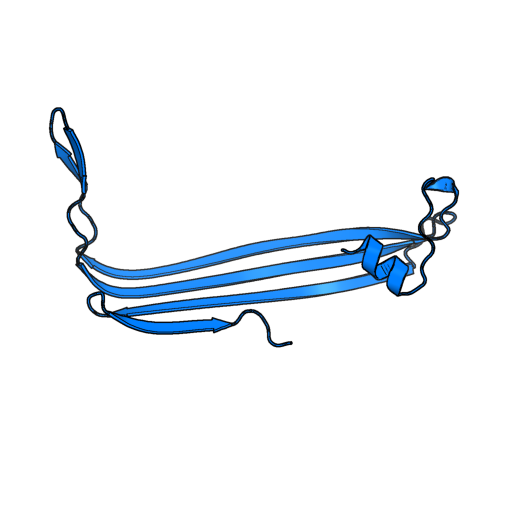2.783 -5.009 -28.385 1.00 80.81 105 GLY A C 1
ATOM 789 O O . GLY A 1 105 ? 11.628 -4.593 -28.300 1.00 80.81 105 GLY A O 1
ATOM 790 N N . VAL A 1 106 ? 13.048 -6.315 -28.453 1.00 86.38 106 VAL A N 1
ATOM 791 C CA . VAL A 1 106 ? 12.018 -7.362 -28.429 1.00 86.38 106 VAL A CA 1
ATOM 792 C C . VAL A 1 106 ? 11.713 -7.750 -26.978 1.00 86.38 106 VAL A C 1
ATOM 794 O O . VAL A 1 106 ? 12.639 -8.093 -26.240 1.00 86.38 106 VAL A O 1
ATOM 797 N N . PRO A 1 107 ? 10.448 -7.703 -26.519 1.00 85.69 107 P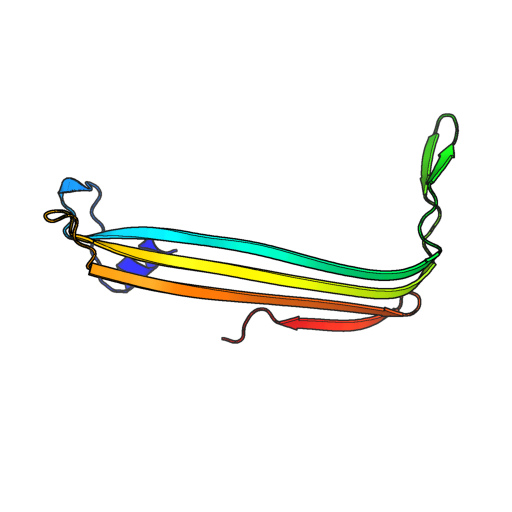RO A N 1
ATOM 798 C CA . PRO A 1 107 ? 10.088 -8.159 -25.179 1.00 85.69 107 PRO A CA 1
ATOM 799 C C . PRO A 1 107 ? 10.207 -9.687 -25.097 1.00 85.69 107 PRO A C 1
ATOM 801 O O . PRO A 1 107 ? 9.524 -10.399 -25.826 1.00 85.69 107 PRO A O 1
ATOM 804 N N . ILE A 1 108 ? 11.062 -10.183 -24.203 1.00 88.94 108 ILE A N 1
ATOM 805 C CA . ILE A 1 108 ? 11.314 -11.621 -24.016 1.00 88.94 108 ILE A CA 1
ATOM 806 C C . ILE A 1 108 ? 10.516 -12.170 -22.835 1.00 88.94 108 ILE A C 1
ATOM 808 O O . ILE A 1 108 ? 10.034 -13.297 -22.878 1.00 88.94 108 ILE A O 1
ATOM 812 N N . TYR A 1 109 ? 10.362 -11.376 -21.777 1.00 84.12 109 TYR A N 1
ATOM 813 C CA . TYR A 1 109 ? 9.667 -11.800 -20.569 1.00 84.12 109 TYR A CA 1
ATOM 814 C C . TYR A 1 109 ? 8.919 -10.628 -19.953 1.00 84.12 109 TYR A C 1
ATOM 816 O O . TYR A 1 109 ? 9.438 -9.513 -19.894 1.00 84.12 109 TYR A O 1
ATOM 824 N N . ARG A 1 110 ? 7.693 -10.887 -19.503 1.00 85.19 110 ARG A N 1
ATOM 825 C CA . ARG A 1 110 ? 6.903 -9.964 -18.692 1.00 85.19 110 ARG A CA 1
ATOM 826 C C . ARG A 1 110 ? 6.247 -10.766 -17.588 1.00 85.19 110 ARG A C 1
ATOM 828 O O . ARG A 1 110 ? 5.508 -11.701 -17.883 1.00 85.19 110 ARG A O 1
ATOM 835 N N . ASN A 1 111 ? 6.493 -10.386 -16.346 1.00 84.38 111 ASN A N 1
ATOM 836 C CA . ASN A 1 111 ? 5.789 -10.928 -15.199 1.00 84.38 111 ASN A CA 1
ATOM 837 C C . ASN A 1 111 ? 5.128 -9.798 -14.425 1.00 84.38 111 ASN A C 1
ATOM 839 O O . ASN A 1 111 ? 5.744 -8.769 -14.139 1.00 84.38 111 ASN A O 1
ATOM 843 N N . ARG A 1 112 ? 3.857 -10.018 -14.124 1.00 80.69 112 ARG A N 1
AT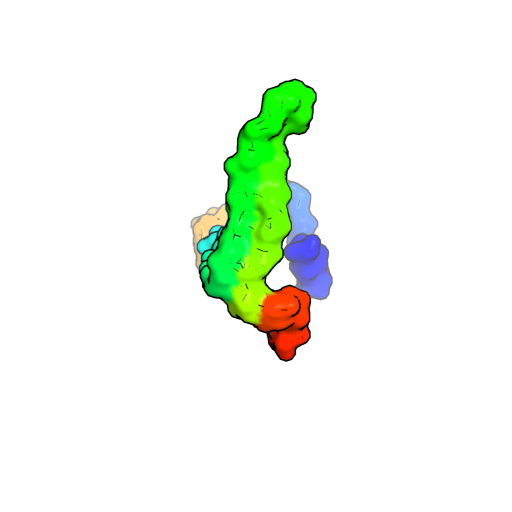OM 844 C CA . ARG A 1 112 ? 2.958 -9.101 -13.447 1.00 80.69 112 ARG A CA 1
ATOM 845 C C . ARG A 1 112 ? 2.260 -9.908 -12.379 1.00 80.69 112 ARG A C 1
ATOM 847 O O . ARG A 1 112 ? 1.251 -10.550 -12.651 1.00 80.69 112 ARG A O 1
ATOM 854 N N . ASP A 1 113 ? 2.848 -9.895 -11.199 1.00 76.94 113 ASP A N 1
ATOM 855 C CA . ASP A 1 113 ? 2.280 -10.544 -10.037 1.00 76.94 113 ASP A CA 1
ATOM 856 C C . ASP A 1 113 ? 1.703 -9.459 -9.130 1.00 76.94 113 ASP A C 1
ATOM 858 O O . ASP A 1 113 ? 2.422 -8.706 -8.465 1.00 76.94 113 ASP A O 1
ATOM 862 N N . TYR A 1 114 ? 0.385 -9.312 -9.203 1.00 67.56 114 TYR A N 1
ATOM 863 C CA . TYR A 1 114 ? -0.379 -8.330 -8.447 1.00 67.56 114 TYR A CA 1
ATOM 864 C C . TYR A 1 114 ? -1.156 -9.038 -7.340 1.00 67.56 114 TYR A C 1
ATOM 866 O O . TYR A 1 114 ? -2.370 -8.921 -7.319 1.00 67.56 114 TYR A O 1
ATOM 874 N N . LEU A 1 115 ? -0.467 -9.766 -6.455 1.00 53.16 115 LEU A N 1
ATOM 875 C CA . LEU A 1 115 ? -1.064 -10.545 -5.362 1.00 53.16 115 LEU A CA 1
ATOM 876 C C . LEU A 1 115 ? -2.106 -11.585 -5.819 1.00 53.16 115 LEU A C 1
ATOM 878 O O . LEU A 1 115 ? -3.183 -11.280 -6.331 1.00 53.16 115 LEU A O 1
ATOM 882 N N . GLU A 1 116 ? -1.798 -12.854 -5.560 1.00 45.28 116 GLU A N 1
ATOM 883 C CA . GLU A 1 116 ? -2.785 -13.932 -5.590 1.00 45.28 116 GLU A CA 1
ATOM 884 C C . GLU A 1 116 ? -3.948 -13.653 -4.612 1.00 45.28 116 GLU A C 1
ATOM 886 O O . GLU A 1 116 ? -3.763 -13.024 -3.569 1.00 45.28 116 GLU A O 1
ATOM 891 N N . LYS A 1 117 ? -5.146 -14.097 -5.021 1.00 38.50 117 LYS A N 1
ATOM 892 C CA . LYS A 1 117 ? -6.461 -13.905 -4.379 1.00 38.50 117 LYS A CA 1
ATOM 893 C C . LYS A 1 117 ? -6.522 -14.246 -2.892 1.00 38.50 117 LYS A C 1
ATOM 895 O O . LYS A 1 117 ? -5.988 -15.308 -2.508 1.00 38.50 117 LYS A O 1
#